Protein AF-A0A9N9EKI3-F1 (afdb_monomer_lite)

Secondary structure (DSSP, 8-state):
--------TT-------HHHHHHHHS---------------PPPPHHHHHHHHHHHHHHHHSPPTT----HHHHHHHHHHHHHHHHHHHHHHHHHHHHHHHT-

Organism: NCBI:txid1117310

Foldseek 3Di:
DDDDDDDDPPPPPDDDDVVNVVVVVPPPPPPPPPPPVPPPPPDDDLVVVLVVLVVVLVCQVPPPPPDDDDPVVSVVSVVVNVVSVVVVVVVVVVVVVVVVVVD

Sequence (103 aa):
AQEFAIIDDNIILETLTDEDIIQSVQPTQNNNEKNEEIVSIQPISSMIALLALNNILSFLINPPDRFAVELKNLMEICSLRSQVMLHNFNSKKQKLILDYIAV

Structure (mmCIF, N/CA/C/O backbone):
data_AF-A0A9N9EKI3-F1
#
_entry.id   AF-A0A9N9EKI3-F1
#
loop_
_atom_site.group_PDB
_atom_site.id
_atom_site.type_symbol
_atom_site.label_atom_id
_atom_site.label_alt_id
_atom_site.label_comp_id
_atom_site.label_asym_id
_atom_site.label_entity_id
_atom_site.label_seq_id
_atom_site.pdbx_PDB_ins_code
_atom_site.Cartn_x
_atom_site.Cartn_y
_atom_site.Cartn_z
_atom_site.occupancy
_atom_site.B_iso_or_equiv
_atom_site.auth_seq_id
_atom_site.auth_comp_id
_atom_site.auth_asym_id
_atom_site.auth_atom_id
_atom_site.pdbx_PDB_model_num
ATOM 1 N N . ALA A 1 1 ? 25.247 2.082 -24.106 1.00 48.06 1 ALA A N 1
ATOM 2 C CA . ALA A 1 1 ? 25.122 3.038 -25.222 1.00 48.06 1 ALA A CA 1
ATOM 3 C C . ALA A 1 1 ? 24.117 4.095 -24.794 1.00 48.06 1 ALA A C 1
ATOM 5 O O . ALA A 1 1 ? 23.118 3.721 -24.195 1.00 48.06 1 ALA A O 1
ATOM 6 N N . GLN A 1 2 ? 24.433 5.375 -24.973 1.00 46.38 2 GLN A N 1
ATOM 7 C CA . GLN A 1 2 ? 23.593 6.494 -24.545 1.00 46.38 2 GLN A CA 1
ATOM 8 C C . GLN A 1 2 ? 22.869 7.017 -25.789 1.00 46.38 2 GLN A C 1
ATOM 10 O O . GLN A 1 2 ? 23.529 7.422 -26.743 1.00 46.38 2 GLN A O 1
ATOM 15 N N . GLU A 1 3 ?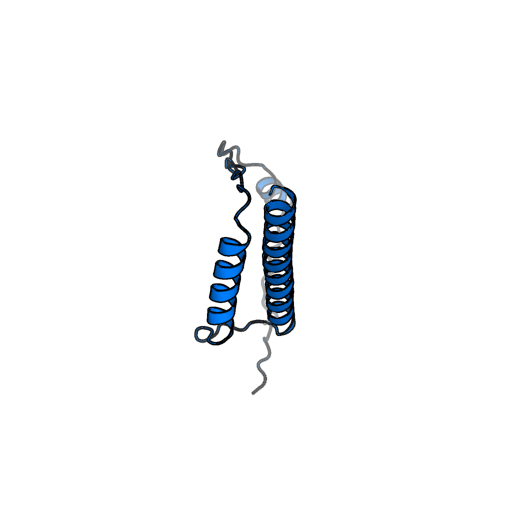 21.542 6.898 -25.822 1.00 46.56 3 GLU A N 1
ATOM 16 C CA . GLU A 1 3 ? 20.717 7.341 -26.950 1.00 46.56 3 GLU A CA 1
ATOM 17 C C . GLU A 1 3 ? 20.438 8.841 -26.825 1.00 46.56 3 GLU A C 1
ATOM 19 O O . GLU A 1 3 ? 19.961 9.310 -25.793 1.00 46.56 3 GLU A O 1
ATOM 24 N N . PHE A 1 4 ? 20.746 9.591 -27.881 1.00 61.72 4 PHE A N 1
ATOM 25 C CA . PHE A 1 4 ? 20.394 11.001 -28.018 1.00 61.72 4 PHE A CA 1
ATOM 26 C C . PHE A 1 4 ? 19.384 11.137 -29.157 1.00 61.72 4 PHE A C 1
ATOM 28 O O . PHE A 1 4 ? 19.577 10.561 -30.228 1.00 61.72 4 PHE A O 1
ATOM 35 N N . ALA A 1 5 ? 18.318 11.906 -28.931 1.00 57.41 5 ALA A N 1
ATOM 36 C CA . ALA A 1 5 ? 17.389 12.287 -29.985 1.00 57.41 5 ALA A CA 1
ATOM 37 C C . ALA A 1 5 ? 18.039 13.380 -30.844 1.00 57.41 5 ALA A C 1
ATOM 39 O O . ALA A 1 5 ? 18.345 14.464 -30.349 1.00 57.41 5 ALA A O 1
ATOM 40 N N . ILE A 1 6 ? 18.280 13.078 -32.119 1.00 58.44 6 ILE A N 1
ATOM 41 C CA . ILE A 1 6 ? 18.745 14.052 -33.108 1.00 58.44 6 ILE A CA 1
ATOM 42 C C . ILE A 1 6 ? 17.494 14.736 -33.658 1.00 58.44 6 ILE A C 1
ATOM 44 O O . ILE A 1 6 ? 16.662 14.084 -34.286 1.00 58.44 6 ILE A O 1
ATOM 48 N N . ILE A 1 7 ? 17.339 16.026 -33.371 1.00 61.62 7 ILE A N 1
ATOM 49 C CA . ILE A 1 7 ? 16.293 16.856 -33.968 1.00 61.62 7 ILE A CA 1
ATOM 50 C C . ILE A 1 7 ? 16.852 17.352 -35.302 1.00 61.62 7 ILE A C 1
ATOM 52 O O . ILE A 1 7 ? 17.884 18.014 -35.328 1.00 61.62 7 ILE A O 1
ATOM 56 N N . ASP A 1 8 ? 16.215 16.949 -36.397 1.00 61.22 8 ASP A N 1
ATOM 57 C CA . ASP A 1 8 ? 16.525 17.412 -37.749 1.00 61.22 8 ASP A CA 1
ATOM 58 C C . ASP A 1 8 ? 16.008 18.853 -37.901 1.00 61.22 8 ASP A C 1
ATOM 60 O O . ASP A 1 8 ? 14.856 19.131 -37.566 1.00 61.22 8 ASP A O 1
ATOM 64 N N . ASP A 1 9 ? 16.836 19.776 -38.394 1.00 58.19 9 ASP A N 1
ATOM 65 C CA . ASP A 1 9 ? 16.494 21.204 -38.536 1.00 58.19 9 ASP A CA 1
ATOM 66 C C . ASP A 1 9 ? 15.397 21.459 -39.593 1.00 58.19 9 ASP A C 1
ATOM 68 O O . ASP A 1 9 ? 14.936 22.585 -39.775 1.00 58.19 9 ASP A O 1
ATOM 72 N N . ASN A 1 10 ? 14.944 20.408 -40.282 1.00 61.56 10 ASN A N 1
ATOM 73 C CA . ASN A 1 10 ? 13.899 20.454 -41.302 1.00 61.56 10 ASN A CA 1
ATOM 74 C C . ASN A 1 10 ? 12.471 20.287 -40.751 1.00 61.56 10 ASN A C 1
ATOM 76 O O . ASN A 1 10 ? 11.565 19.916 -41.502 1.00 61.56 10 ASN A O 1
ATOM 80 N N . ILE A 1 11 ? 12.230 20.550 -39.461 1.00 60.03 11 ILE A N 1
ATOM 81 C CA . ILE A 1 11 ? 10.859 20.604 -38.937 1.00 60.03 11 ILE A CA 1
ATOM 82 C C . ILE A 1 11 ? 10.154 21.801 -39.581 1.00 60.03 11 ILE A C 1
ATOM 84 O O . ILE A 1 11 ? 10.394 22.956 -39.230 1.00 60.03 11 ILE A O 1
ATOM 88 N N . ILE A 1 12 ? 9.268 21.512 -40.535 1.00 56.81 12 ILE A N 1
ATOM 89 C CA . ILE A 1 12 ? 8.349 22.495 -41.102 1.00 56.81 12 ILE A CA 1
ATOM 90 C C . ILE A 1 12 ? 7.402 22.911 -39.974 1.00 56.81 12 ILE A C 1
ATOM 92 O O . ILE A 1 12 ? 6.464 22.195 -39.629 1.00 56.81 12 ILE A O 1
ATOM 96 N N . LEU A 1 13 ? 7.690 24.054 -39.356 1.00 56.69 13 LEU A N 1
ATOM 97 C CA . LEU A 1 13 ? 6.791 24.711 -38.418 1.00 56.69 13 LEU A CA 1
ATOM 98 C C . LEU A 1 13 ? 5.641 25.314 -39.228 1.00 56.69 13 LEU A C 1
ATOM 100 O O . LEU A 1 13 ? 5.751 26.427 -39.741 1.00 56.69 13 LEU A O 1
ATOM 104 N N . GLU A 1 14 ? 4.553 24.562 -39.383 1.00 64.62 14 GLU A N 1
ATOM 105 C CA . GLU A 1 14 ? 3.301 25.111 -39.898 1.00 64.62 14 GLU A CA 1
ATOM 106 C C . GLU A 1 14 ? 2.826 26.226 -38.959 1.00 64.62 14 GLU A C 1
ATOM 108 O O . GLU A 1 14 ? 2.596 26.024 -37.765 1.00 64.62 14 GLU A O 1
ATOM 113 N N . THR A 1 15 ? 2.729 27.439 -39.496 1.00 62.06 15 THR A N 1
ATOM 114 C CA . THR A 1 15 ? 2.205 28.595 -38.774 1.00 62.06 15 THR A CA 1
ATOM 115 C C . THR A 1 15 ? 0.693 28.463 -38.672 1.00 62.06 15 THR A C 1
ATOM 117 O O . THR A 1 15 ? 0.001 28.603 -39.679 1.00 62.06 15 THR A O 1
ATOM 120 N N . LEU A 1 16 ? 0.190 28.205 -37.465 1.00 67.31 16 LEU A N 1
ATOM 121 C CA . LEU A 1 16 ? -1.242 28.242 -37.174 1.00 67.31 16 LEU A CA 1
ATOM 122 C C . LEU A 1 16 ? -1.751 29.678 -37.332 1.00 67.31 16 LEU A C 1
ATOM 124 O O . LEU A 1 16 ? -1.141 30.615 -36.809 1.00 67.31 16 LEU A O 1
ATOM 128 N N . THR A 1 17 ? -2.849 29.849 -38.060 1.00 71.56 17 THR A N 1
ATOM 129 C CA . THR A 1 17 ? -3.516 31.145 -38.205 1.00 71.56 17 THR A CA 1
ATOM 130 C C . THR A 1 17 ? -4.523 31.360 -37.076 1.00 71.56 17 THR A C 1
ATOM 132 O O . THR A 1 17 ? -4.984 30.407 -36.447 1.00 71.56 17 THR A O 1
ATOM 135 N N . ASP A 1 18 ? -4.897 32.613 -36.810 1.00 70.69 18 ASP A N 1
ATOM 136 C CA . ASP A 1 18 ? -5.869 32.935 -35.753 1.00 70.69 18 ASP A CA 1
ATOM 137 C C . ASP A 1 18 ? -7.225 32.232 -35.971 1.00 70.69 18 ASP A C 1
ATOM 139 O O . ASP A 1 18 ? -7.896 31.868 -35.007 1.00 70.69 18 ASP A O 1
ATOM 143 N N . GLU A 1 19 ? -7.601 31.955 -37.223 1.00 70.19 19 GLU A N 1
ATOM 144 C CA . GLU A 1 19 ? -8.811 31.195 -37.565 1.00 70.19 19 GLU A CA 1
ATOM 145 C C . GLU A 1 19 ? -8.712 29.711 -37.165 1.00 70.19 19 GLU A C 1
ATOM 147 O O . GLU A 1 19 ? -9.695 29.139 -36.685 1.00 70.19 19 GLU A O 1
ATOM 152 N N . ASP A 1 20 ? -7.523 29.100 -37.262 1.00 64.69 20 ASP A N 1
ATOM 153 C CA . ASP A 1 20 ? -7.276 27.725 -36.793 1.00 64.69 20 ASP A CA 1
ATOM 154 C C . ASP A 1 20 ? -7.409 27.639 -35.262 1.00 64.69 20 ASP A C 1
ATOM 156 O O . ASP A 1 20 ? -7.941 26.669 -34.709 1.00 64.69 20 ASP A O 1
ATOM 160 N N . ILE A 1 21 ? -6.987 28.696 -34.559 1.00 67.06 21 ILE A N 1
ATOM 161 C CA . ILE A 1 21 ? -7.136 28.817 -33.105 1.00 67.06 21 ILE A CA 1
ATOM 162 C C . ILE A 1 21 ? -8.616 28.978 -32.744 1.00 67.06 21 ILE A C 1
ATOM 164 O O . ILE A 1 21 ? -9.104 28.287 -31.848 1.00 67.06 21 ILE A O 1
ATOM 168 N N . ILE A 1 22 ? -9.362 29.827 -33.451 1.00 64.75 22 ILE A N 1
ATOM 169 C CA . ILE A 1 22 ? -10.791 30.044 -33.183 1.00 64.75 22 ILE A CA 1
ATOM 170 C C . ILE A 1 22 ? -11.597 28.757 -33.410 1.00 64.75 22 ILE A C 1
ATOM 172 O O . ILE A 1 22 ? -12.464 28.439 -32.591 1.00 64.75 22 ILE A O 1
ATOM 176 N N . GLN A 1 23 ? -11.283 27.968 -34.443 1.00 64.31 23 GLN A N 1
ATOM 177 C CA . GLN A 1 23 ? -11.911 26.657 -34.660 1.00 64.31 23 GLN A CA 1
ATOM 178 C C . GLN A 1 23 ? -11.570 25.635 -33.567 1.00 64.31 23 GLN A C 1
ATOM 180 O O . GLN A 1 23 ? -12.413 24.801 -33.242 1.00 64.31 23 GLN A O 1
ATOM 185 N N . SER A 1 24 ? -10.385 25.720 -32.953 1.00 61.69 24 SER A N 1
ATOM 186 C CA . SER A 1 24 ? -10.027 24.879 -31.799 1.00 61.69 24 SER A CA 1
ATOM 187 C C . SER A 1 24 ? -10.7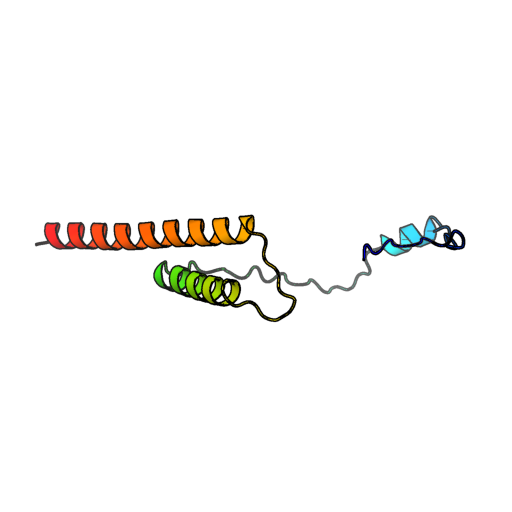66 25.262 -30.507 1.00 61.69 24 SER A C 1
ATOM 189 O O . SER A 1 24 ? -10.927 24.428 -29.614 1.00 61.69 24 SER A O 1
ATOM 191 N N . VAL A 1 25 ? -11.223 26.516 -30.406 1.00 59.19 25 VAL A N 1
ATOM 192 C CA . VAL A 1 25 ? -11.892 27.073 -29.218 1.00 59.19 25 VAL A CA 1
ATOM 193 C C . VAL A 1 25 ? -13.415 27.071 -29.361 1.00 59.19 25 VAL A C 1
ATOM 195 O O . VAL A 1 25 ? -14.114 27.149 -28.349 1.00 59.19 25 VAL A O 1
ATOM 198 N N . GLN A 1 26 ? -13.965 26.943 -30.576 1.00 55.50 26 GLN A N 1
ATOM 199 C CA . GLN A 1 26 ? -15.402 26.744 -30.721 1.00 55.50 26 GLN A CA 1
ATOM 200 C C . GLN A 1 26 ? -15.787 25.405 -30.085 1.00 55.50 26 GLN A C 1
ATOM 202 O O . GLN A 1 26 ? -15.348 24.352 -30.552 1.00 55.50 26 GLN A O 1
ATOM 207 N N . PRO A 1 27 ? -16.630 25.403 -29.037 1.00 50.66 27 PRO A N 1
ATOM 208 C CA . PRO A 1 27 ? -17.188 24.162 -28.561 1.00 50.66 27 PRO A CA 1
ATOM 209 C C . PRO A 1 27 ? -18.075 23.665 -29.695 1.00 50.66 27 PRO A C 1
ATOM 211 O O . PRO A 1 27 ? -19.139 24.229 -29.954 1.00 50.66 27 PRO A O 1
ATOM 214 N N . THR A 1 28 ? -17.653 22.607 -30.389 1.00 51.97 28 THR A N 1
ATOM 215 C CA . THR A 1 28 ? -18.614 21.743 -31.066 1.00 51.97 28 THR A CA 1
ATOM 216 C C . THR A 1 28 ? -19.703 21.481 -30.041 1.00 51.97 28 THR A C 1
ATOM 218 O O . THR A 1 28 ? -19.441 20.827 -29.030 1.00 51.97 28 THR A O 1
ATOM 221 N N . GLN A 1 29 ? -20.897 22.026 -30.276 1.00 49.84 29 GLN A N 1
ATOM 222 C CA . GLN A 1 29 ? -22.122 21.637 -29.591 1.00 49.84 29 GLN A CA 1
ATOM 223 C C . GLN A 1 29 ? -22.442 20.189 -29.981 1.00 49.84 29 GLN A C 1
ATOM 225 O O . GLN A 1 29 ? -23.447 19.884 -30.610 1.00 49.84 29 GLN A O 1
ATOM 230 N N . ASN A 1 30 ? -21.556 19.272 -29.617 1.00 44.09 30 ASN A N 1
ATOM 231 C CA . ASN A 1 30 ? -21.950 17.933 -29.284 1.00 44.09 30 ASN A CA 1
ATOM 232 C C . ASN A 1 30 ? -22.477 18.050 -27.863 1.00 44.09 30 ASN A C 1
ATOM 234 O O . ASN A 1 30 ? -21.708 18.077 -26.904 1.00 44.09 30 ASN A O 1
ATOM 238 N N . ASN A 1 31 ? -23.802 18.113 -27.759 1.00 46.62 31 ASN A N 1
ATOM 239 C CA . ASN A 1 31 ? -24.574 17.786 -26.564 1.00 46.62 31 ASN A CA 1
ATOM 240 C C . ASN A 1 31 ? -24.353 16.313 -26.167 1.00 46.62 31 ASN A C 1
ATOM 242 O O . ASN A 1 31 ? -25.295 15.549 -26.005 1.00 46.62 31 ASN A O 1
ATOM 246 N N . ASN A 1 32 ? -23.099 15.903 -26.030 1.00 45.94 32 ASN A N 1
ATOM 247 C CA . ASN A 1 32 ? -22.729 14.833 -25.141 1.00 45.94 32 ASN A CA 1
ATOM 248 C C . ASN A 1 32 ? -22.237 15.550 -23.899 1.00 45.94 32 ASN A C 1
ATOM 250 O O . ASN A 1 32 ? -21.034 15.722 -23.696 1.00 45.94 32 ASN A O 1
ATOM 254 N N . GLU A 1 33 ? -23.200 15.967 -23.077 1.00 47.28 33 GLU A N 1
ATOM 255 C CA . GLU A 1 33 ? -23.040 15.862 -21.637 1.00 47.28 33 GLU A CA 1
ATOM 256 C C . GLU A 1 33 ? -22.455 14.466 -21.399 1.00 47.28 33 GLU A C 1
ATOM 258 O O . GLU A 1 33 ? -23.159 13.457 -21.346 1.00 47.28 33 GLU A O 1
ATOM 263 N N . LYS A 1 34 ? -21.121 14.378 -21.349 1.00 48.72 34 LYS A N 1
ATOM 264 C CA . LYS A 1 34 ? -20.479 13.328 -20.591 1.00 48.72 34 LYS A CA 1
ATOM 265 C C . LYS A 1 34 ? -20.982 13.620 -19.196 1.00 48.72 34 LYS A C 1
ATOM 267 O O . LYS A 1 34 ? -20.444 14.483 -18.512 1.00 48.72 34 LYS A O 1
ATOM 272 N N . ASN A 1 35 ? -22.087 12.968 -18.849 1.00 47.44 35 ASN A N 1
ATOM 273 C CA . ASN A 1 35 ? -22.399 12.618 -17.490 1.00 47.44 35 ASN A CA 1
ATOM 274 C C . ASN A 1 35 ? -21.105 12.004 -16.968 1.00 47.44 35 ASN A C 1
ATOM 276 O O . ASN A 1 35 ? -20.842 10.816 -17.150 1.00 47.44 35 ASN A O 1
ATOM 280 N N . GLU A 1 36 ? -20.241 12.838 -16.395 1.00 55.59 36 GLU A N 1
ATOM 281 C CA . GLU A 1 36 ? -19.392 12.412 -15.312 1.00 55.59 36 GLU A CA 1
ATOM 282 C C . GLU A 1 36 ? -20.405 11.959 -14.274 1.00 55.59 36 GLU A C 1
ATOM 284 O O . GLU A 1 36 ? -20.906 12.752 -13.479 1.00 55.59 36 GLU A O 1
ATOM 289 N N . GLU A 1 37 ? -20.844 10.701 -14.401 1.00 56.00 37 GLU A N 1
ATOM 290 C CA . GLU A 1 37 ? -21.538 10.013 -13.341 1.00 56.00 37 GLU A CA 1
ATOM 291 C C . GLU A 1 37 ? -20.647 10.262 -12.139 1.00 56.00 37 GLU A C 1
ATOM 293 O O . GLU A 1 37 ? -19.520 9.767 -12.075 1.00 56.00 37 GLU A O 1
ATOM 298 N N . ILE A 1 38 ? -21.103 11.136 -11.243 1.00 54.31 38 ILE A N 1
ATOM 299 C CA . ILE A 1 38 ? -20.487 11.328 -9.947 1.00 54.31 38 ILE A CA 1
ATOM 300 C C . ILE A 1 38 ? -20.698 9.976 -9.288 1.00 54.31 38 ILE A C 1
ATOM 302 O O . ILE A 1 38 ? -21.741 9.720 -8.685 1.00 54.31 38 ILE A O 1
ATOM 306 N N . VAL A 1 39 ? -19.759 9.057 -9.524 1.00 61.84 39 VAL A N 1
ATOM 307 C CA . VAL A 1 39 ? -19.805 7.717 -8.974 1.00 61.84 39 VAL A CA 1
ATOM 308 C C . VAL A 1 39 ? -19.834 7.958 -7.484 1.00 61.84 39 VAL A C 1
ATOM 310 O O . VAL A 1 39 ? -18.888 8.498 -6.912 1.00 61.84 39 VAL A O 1
ATOM 313 N N . SER A 1 40 ? -20.964 7.646 -6.859 1.00 57.91 40 SER A N 1
ATOM 314 C CA . SER A 1 40 ? -21.077 7.672 -5.413 1.00 57.91 40 SER A CA 1
ATOM 315 C C . SER A 1 40 ? -20.107 6.614 -4.902 1.00 57.91 40 SER A C 1
ATOM 317 O O . SER A 1 40 ? -20.420 5.423 -4.879 1.00 57.91 40 SER A O 1
ATOM 319 N N . ILE A 1 41 ? -18.878 7.031 -4.588 1.00 71.56 41 ILE A N 1
ATOM 320 C CA . ILE A 1 41 ? -17.864 6.141 -4.038 1.00 71.56 41 ILE A CA 1
ATOM 321 C C . ILE A 1 41 ? -18.324 5.848 -2.618 1.00 71.56 41 ILE A C 1
ATOM 323 O O . ILE A 1 41 ? -18.090 6.624 -1.690 1.00 71.56 41 ILE A O 1
ATOM 327 N N . GLN A 1 42 ? -19.043 4.741 -2.457 1.00 80.06 42 GLN A N 1
ATOM 328 C CA . GLN A 1 42 ? -19.403 4.282 -1.130 1.00 80.06 42 GLN A CA 1
ATOM 329 C C . GLN A 1 42 ? -18.121 3.991 -0.340 1.00 80.06 42 GLN A C 1
ATOM 331 O O . GLN A 1 42 ? -17.188 3.387 -0.884 1.00 80.06 42 GLN A O 1
ATOM 336 N N . PRO A 1 43 ? -18.051 4.398 0.940 1.00 84.56 43 PRO A N 1
ATOM 337 C CA . PRO A 1 43 ? -16.918 4.064 1.786 1.00 84.56 43 PRO A CA 1
ATOM 338 C C . PRO A 1 43 ? -16.719 2.547 1.835 1.00 84.56 43 PRO A C 1
ATOM 340 O O . PRO A 1 43 ? -17.634 1.796 2.175 1.00 84.56 43 PRO A O 1
ATOM 343 N N . ILE A 1 44 ? -15.513 2.088 1.510 1.00 86.94 44 ILE A N 1
ATOM 344 C CA . ILE A 1 44 ? -15.156 0.673 1.618 1.00 86.94 44 ILE A CA 1
ATOM 345 C C . ILE A 1 44 ? -14.707 0.340 3.040 1.00 86.94 44 ILE A C 1
ATOM 347 O O . ILE A 1 44 ? -14.169 1.179 3.763 1.00 86.94 44 ILE A O 1
ATOM 351 N N . SER A 1 45 ? -14.893 -0.916 3.448 1.00 89.50 45 SER A N 1
ATOM 352 C CA . SER A 1 45 ? -14.396 -1.364 4.748 1.00 89.50 45 SER A CA 1
ATOM 353 C C . SER A 1 45 ? -12.863 -1.359 4.786 1.00 89.50 45 SER A C 1
ATOM 355 O O . SER A 1 45 ? -12.192 -1.613 3.783 1.00 89.50 45 SER A O 1
ATOM 357 N N . SER A 1 46 ? -12.294 -1.148 5.975 1.00 89.38 46 SER A N 1
ATOM 358 C CA . SER A 1 46 ? -10.840 -1.203 6.192 1.00 89.38 46 SER A CA 1
ATOM 359 C C . SER A 1 46 ? -10.232 -2.557 5.805 1.00 89.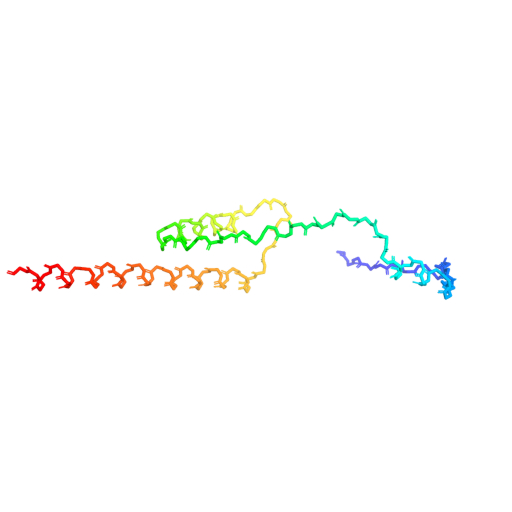38 46 SER A C 1
ATOM 361 O O . SER A 1 46 ? -9.080 -2.622 5.384 1.00 89.38 46 SER A O 1
ATOM 363 N N . MET A 1 47 ? -11.009 -3.641 5.903 1.00 89.19 47 MET A N 1
ATOM 364 C CA . MET A 1 47 ? -10.597 -4.980 5.481 1.00 89.19 47 MET A CA 1
ATOM 365 C C . MET A 1 47 ? -10.467 -5.075 3.955 1.00 89.19 47 MET A C 1
ATOM 367 O O . MET A 1 47 ? -9.475 -5.607 3.460 1.00 89.19 47 MET A O 1
ATOM 371 N N . ILE A 1 48 ? -11.440 -4.528 3.218 1.00 92.50 48 ILE A N 1
ATOM 372 C CA . ILE A 1 48 ? -11.418 -4.494 1.748 1.00 92.50 48 ILE A CA 1
ATOM 373 C C . ILE A 1 48 ? -10.277 -3.596 1.262 1.00 92.50 48 ILE A C 1
ATOM 375 O O . ILE A 1 48 ? -9.515 -4.000 0.386 1.00 92.50 48 ILE A O 1
ATOM 379 N N . ALA A 1 49 ? -10.103 -2.423 1.876 1.00 92.81 49 ALA A N 1
ATOM 380 C CA . ALA A 1 49 ? -8.996 -1.522 1.564 1.00 92.81 49 ALA A CA 1
ATOM 381 C C . ALA A 1 49 ? -7.629 -2.200 1.769 1.00 92.81 49 ALA A C 1
ATOM 383 O O . ALA A 1 49 ? -6.748 -2.107 0.915 1.00 92.81 49 ALA A O 1
ATOM 384 N N . LEU A 1 50 ? -7.460 -2.938 2.872 1.00 94.12 50 LEU A N 1
ATOM 385 C CA . LEU A 1 50 ? -6.223 -3.664 3.156 1.00 94.12 50 LEU A CA 1
ATOM 386 C C . LEU A 1 50 ? -5.959 -4.784 2.139 1.00 94.12 50 LEU A C 1
ATOM 388 O O . LEU A 1 50 ? -4.821 -4.954 1.702 1.00 94.12 50 LEU A O 1
ATOM 392 N N . LEU A 1 51 ? -6.998 -5.525 1.742 1.00 95.19 51 LEU A N 1
ATOM 393 C CA . LEU A 1 51 ? -6.891 -6.561 0.714 1.00 95.19 51 LEU A CA 1
ATOM 394 C C . LEU A 1 51 ? -6.455 -5.968 -0.633 1.00 95.19 51 LEU A C 1
ATOM 396 O O . LEU A 1 51 ? -5.535 -6.489 -1.261 1.00 95.19 51 LEU A O 1
ATOM 400 N N . ALA A 1 52 ? -7.062 -4.852 -1.041 1.00 95.19 52 ALA A N 1
ATOM 401 C CA . ALA A 1 52 ? -6.703 -4.160 -2.275 1.00 95.19 52 ALA A CA 1
ATOM 402 C C . ALA A 1 52 ? -5.237 -3.694 -2.263 1.00 95.19 52 ALA A C 1
ATOM 404 O O . ALA A 1 52 ? -4.502 -3.944 -3.217 1.00 95.19 52 ALA A O 1
ATOM 405 N N . LEU A 1 53 ? -4.778 -3.098 -1.156 1.00 95.88 53 LEU A N 1
ATOM 406 C CA . LEU A 1 53 ? -3.382 -2.673 -1.002 1.00 95.88 53 LEU A CA 1
ATOM 407 C C . LEU A 1 53 ? -2.401 -3.850 -1.052 1.00 95.88 53 LEU A C 1
ATOM 409 O O . LEU A 1 53 ? -1.331 -3.727 -1.644 1.00 95.88 53 LEU A O 1
ATOM 413 N N . ASN A 1 54 ? -2.757 -5.000 -0.475 1.00 94.94 54 ASN A N 1
ATOM 414 C CA . ASN A 1 54 ? -1.929 -6.204 -0.562 1.00 94.94 54 ASN A CA 1
ATOM 415 C C . ASN A 1 54 ? -1.813 -6.721 -2.000 1.00 94.94 54 ASN A C 1
ATOM 417 O O . ASN A 1 54 ? -0.719 -7.097 -2.416 1.00 94.94 54 ASN A O 1
ATOM 421 N N . ASN A 1 55 ? -2.904 -6.690 -2.769 1.00 95.62 55 ASN A N 1
ATOM 422 C CA . ASN A 1 55 ? -2.885 -7.092 -4.176 1.00 95.62 55 ASN A CA 1
ATOM 423 C C . ASN A 1 55 ? -2.003 -6.158 -5.013 1.00 95.62 55 ASN A C 1
ATOM 425 O O . ASN A 1 55 ? -1.181 -6.633 -5.795 1.00 95.62 55 ASN A O 1
ATOM 429 N N . ILE A 1 56 ? -2.119 -4.842 -4.801 1.00 94.50 56 ILE A N 1
ATOM 430 C CA . ILE A 1 56 ? -1.268 -3.848 -5.469 1.00 94.50 56 ILE A CA 1
ATOM 431 C C . ILE A 1 56 ? 0.202 -4.099 -5.127 1.00 94.50 56 ILE A C 1
ATOM 433 O O . ILE A 1 56 ? 1.033 -4.189 -6.023 1.00 94.50 56 ILE A O 1
ATOM 437 N N . LEU A 1 57 ? 0.539 -4.274 -3.848 1.00 93.88 57 LEU A N 1
ATOM 438 C CA . LEU A 1 57 ? 1.921 -4.549 -3.449 1.00 93.88 57 LEU A CA 1
ATOM 439 C C . LEU A 1 57 ? 2.449 -5.856 -4.042 1.00 93.88 57 LEU A C 1
ATOM 441 O O . LEU A 1 57 ? 3.591 -5.891 -4.484 1.00 93.88 57 LEU A O 1
ATOM 445 N N . SER A 1 58 ? 1.632 -6.909 -4.099 1.00 92.38 58 SER A N 1
ATOM 446 C CA . SER A 1 58 ? 2.022 -8.170 -4.739 1.00 92.38 58 SER A CA 1
ATOM 447 C C . SER A 1 58 ? 2.352 -7.980 -6.219 1.00 92.38 58 SER A C 1
ATOM 449 O O . SER A 1 58 ? 3.317 -8.566 -6.705 1.00 92.38 58 SER A O 1
ATOM 451 N N . PHE A 1 59 ? 1.571 -7.157 -6.923 1.00 93.19 59 PHE A N 1
ATOM 452 C CA . PHE A 1 59 ? 1.845 -6.790 -8.309 1.00 93.19 59 PHE A CA 1
ATOM 453 C C . PHE A 1 59 ? 3.145 -5.982 -8.432 1.00 93.19 59 PHE A C 1
ATOM 455 O O . PHE A 1 59 ? 3.952 -6.255 -9.309 1.00 93.19 59 PHE A O 1
ATOM 462 N N . LEU A 1 60 ? 3.391 -5.029 -7.529 1.00 90.06 60 LEU A N 1
ATOM 463 C CA . LEU A 1 60 ? 4.592 -4.186 -7.566 1.00 90.06 60 LEU A CA 1
ATOM 464 C C . LEU A 1 60 ? 5.883 -4.914 -7.168 1.00 90.06 60 LEU A C 1
ATOM 466 O O . LEU A 1 60 ? 6.961 -4.483 -7.564 1.00 90.06 60 LEU A O 1
ATOM 470 N N . ILE A 1 61 ? 5.790 -5.988 -6.381 1.00 86.94 61 ILE A N 1
ATOM 471 C CA . ILE A 1 61 ? 6.941 -6.831 -6.019 1.00 86.94 61 ILE A CA 1
ATOM 472 C C . ILE A 1 61 ? 7.406 -7.658 -7.221 1.00 86.94 61 ILE A C 1
ATOM 474 O O . ILE A 1 61 ? 8.606 -7.841 -7.402 1.00 86.94 61 ILE A O 1
ATOM 478 N N . ASN A 1 62 ? 6.464 -8.130 -8.041 1.00 87.38 62 ASN A N 1
ATOM 479 C CA . ASN A 1 62 ? 6.734 -8.899 -9.254 1.00 87.38 62 ASN A CA 1
ATOM 480 C C . ASN A 1 62 ? 6.011 -8.259 -10.447 1.00 87.38 62 ASN A C 1
ATOM 482 O O . ASN A 1 62 ? 5.014 -8.809 -10.930 1.00 87.38 62 ASN A O 1
ATOM 486 N N . PRO A 1 63 ? 6.465 -7.078 -10.893 1.00 88.75 63 PRO A N 1
ATOM 487 C CA . PRO A 1 63 ? 5.792 -6.364 -11.958 1.00 88.75 63 PRO A CA 1
ATOM 488 C C . PRO A 1 63 ? 6.001 -7.074 -13.307 1.00 88.75 63 PRO A C 1
ATOM 490 O O . PRO A 1 63 ? 7.037 -7.711 -13.513 1.00 88.75 63 PRO A O 1
ATOM 493 N N . PRO A 1 64 ? 5.044 -6.966 -14.246 1.00 90.69 64 PRO A N 1
ATOM 494 C CA . PRO A 1 64 ? 5.228 -7.416 -15.621 1.00 90.69 64 PRO A CA 1
ATOM 495 C C . PRO A 1 64 ? 6.442 -6.756 -16.280 1.00 90.69 64 PRO A C 1
ATOM 497 O O . PRO A 1 64 ? 6.836 -5.645 -15.912 1.00 90.69 64 PRO A O 1
ATOM 500 N N . ASP A 1 65 ? 6.983 -7.399 -17.315 1.00 88.25 65 ASP A N 1
ATOM 501 C CA . ASP A 1 65 ? 8.084 -6.835 -18.092 1.00 88.25 65 ASP A CA 1
ATOM 502 C C . ASP A 1 65 ? 7.757 -5.408 -18.556 1.00 88.25 65 ASP A C 1
ATOM 504 O O . ASP A 1 65 ? 6.678 -5.137 -19.088 1.00 88.25 65 ASP A O 1
ATOM 508 N N . ARG A 1 66 ? 8.726 -4.497 -18.383 1.00 87.25 66 ARG A N 1
ATOM 509 C CA . ARG A 1 66 ? 8.638 -3.055 -18.702 1.00 87.25 66 ARG A CA 1
ATOM 510 C C . ARG A 1 66 ? 7.752 -2.220 -17.770 1.00 87.25 66 ARG A C 1
ATOM 512 O O . ARG A 1 66 ? 7.630 -1.019 -18.000 1.00 87.25 66 ARG A O 1
ATOM 519 N N . PHE A 1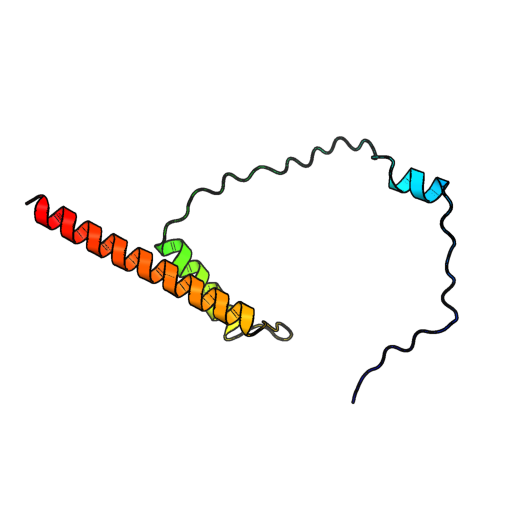 67 ? 7.187 -2.795 -16.708 1.00 89.62 67 PHE A N 1
ATOM 520 C CA . PHE A 1 67 ? 6.535 -2.016 -15.660 1.00 89.62 67 PHE A CA 1
ATOM 521 C C . PHE A 1 67 ? 7.550 -1.654 -14.567 1.00 89.62 67 PHE A C 1
ATOM 523 O O . PHE A 1 67 ? 7.983 -2.499 -13.786 1.00 89.62 67 PHE A O 1
ATOM 530 N N . ALA A 1 68 ? 7.938 -0.381 -14.520 1.00 87.19 68 ALA A N 1
ATOM 531 C CA . ALA A 1 68 ? 8.800 0.166 -13.479 1.00 87.19 68 ALA A CA 1
ATOM 532 C C . ALA A 1 68 ? 7.973 1.040 -12.533 1.00 87.19 68 ALA A C 1
ATOM 534 O O . ALA A 1 68 ? 7.171 1.861 -12.976 1.00 87.19 68 ALA A O 1
ATOM 535 N N . VAL A 1 69 ? 8.189 0.881 -11.229 1.00 88.19 69 VAL A N 1
ATOM 536 C CA . VAL A 1 69 ? 7.601 1.751 -10.209 1.00 88.19 69 VAL A CA 1
ATOM 537 C C . VAL A 1 69 ? 8.708 2.516 -9.504 1.00 88.19 69 VAL A C 1
ATOM 539 O O . VAL A 1 69 ? 9.752 1.955 -9.167 1.00 88.19 69 VAL A O 1
ATOM 542 N N . GLU A 1 70 ? 8.491 3.805 -9.266 1.00 93.00 70 GLU A N 1
ATOM 543 C CA . GLU A 1 70 ? 9.415 4.587 -8.454 1.00 93.00 70 GLU A CA 1
ATOM 544 C C . GLU A 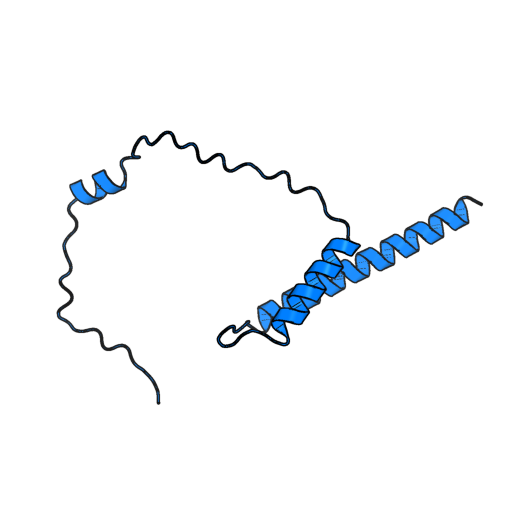1 70 ? 9.415 4.085 -7.007 1.00 93.00 70 GLU A C 1
ATOM 546 O O . GLU A 1 70 ? 8.362 3.807 -6.423 1.00 93.00 70 GLU A O 1
ATOM 551 N N . LEU A 1 71 ? 10.599 4.044 -6.390 1.00 89.25 71 LEU A N 1
ATOM 552 C CA . LEU A 1 71 ? 10.750 3.657 -4.985 1.00 89.25 71 LEU A CA 1
ATOM 553 C C . LEU A 1 71 ? 9.877 4.515 -4.058 1.00 89.25 71 LEU A C 1
ATOM 555 O O . LEU A 1 71 ? 9.306 4.002 -3.097 1.00 89.25 71 LEU A O 1
ATOM 559 N N . LYS A 1 72 ? 9.739 5.811 -4.364 1.00 93.88 72 LYS A N 1
ATOM 560 C CA . LYS A 1 72 ? 8.879 6.735 -3.618 1.00 93.88 72 LYS A CA 1
ATOM 561 C C . LYS A 1 72 ? 7.426 6.252 -3.592 1.00 93.88 72 LYS A C 1
ATOM 563 O O . LYS A 1 72 ? 6.856 6.123 -2.512 1.00 93.88 72 LYS A O 1
ATOM 568 N N . ASN A 1 73 ? 6.873 5.898 -4.749 1.00 91.75 73 ASN A N 1
ATOM 569 C CA . ASN A 1 73 ? 5.494 5.420 -4.869 1.00 91.75 73 ASN A CA 1
ATOM 570 C C . ASN A 1 73 ? 5.297 4.102 -4.104 1.00 91.75 73 ASN A C 1
ATOM 572 O O . ASN A 1 73 ? 4.295 3.919 -3.413 1.00 91.75 73 ASN A O 1
ATOM 576 N N . LEU A 1 74 ? 6.283 3.199 -4.154 1.00 92.00 74 LEU A N 1
ATOM 577 C CA . LEU A 1 74 ? 6.248 1.958 -3.376 1.00 92.00 74 LEU A CA 1
ATOM 578 C C . LEU A 1 74 ? 6.233 2.228 -1.860 1.00 92.00 74 LEU A C 1
ATOM 580 O O . LEU A 1 74 ? 5.462 1.607 -1.124 1.00 92.00 74 LEU A O 1
ATOM 584 N N . MET A 1 75 ? 7.057 3.169 -1.387 1.00 94.00 75 MET A N 1
ATOM 585 C CA . MET A 1 75 ? 7.078 3.569 0.024 1.00 94.00 75 MET A CA 1
ATOM 586 C C . MET A 1 75 ? 5.750 4.193 0.463 1.00 94.00 75 MET A C 1
ATOM 588 O O . MET A 1 75 ? 5.264 3.879 1.551 1.00 94.00 75 MET A O 1
ATOM 592 N N . GLU A 1 76 ? 5.139 5.027 -0.377 1.00 95.12 76 GLU A N 1
ATOM 593 C CA . GLU A 1 76 ? 3.836 5.639 -0.097 1.00 95.12 76 GLU A CA 1
ATOM 594 C C . GLU A 1 76 ? 2.733 4.581 0.048 1.00 95.12 76 GLU A C 1
ATOM 596 O O . GLU A 1 76 ? 1.982 4.608 1.027 1.00 95.12 76 GLU A O 1
ATOM 601 N N . ILE A 1 77 ? 2.691 3.578 -0.835 1.00 94.69 77 ILE A N 1
ATOM 602 C CA . ILE A 1 77 ? 1.720 2.473 -0.749 1.00 94.69 77 ILE A CA 1
ATOM 603 C C . ILE A 1 77 ? 1.949 1.630 0.516 1.00 94.69 77 ILE A C 1
ATOM 605 O O . ILE A 1 77 ? 0.995 1.278 1.217 1.00 94.69 77 ILE A O 1
ATOM 609 N N . CYS A 1 78 ? 3.205 1.334 0.860 1.00 94.25 78 CYS A N 1
ATOM 610 C CA . CYS A 1 78 ? 3.549 0.632 2.101 1.00 94.25 78 CYS A CA 1
ATOM 611 C C . CYS A 1 78 ? 3.137 1.420 3.357 1.00 94.25 78 CYS A C 1
ATOM 613 O O . CYS A 1 78 ? 2.622 0.835 4.321 1.00 94.25 78 CYS A O 1
ATOM 615 N N . SER A 1 79 ? 3.333 2.741 3.349 1.00 96.31 79 SER A N 1
ATOM 616 C CA . SER A 1 79 ? 2.898 3.637 4.426 1.00 96.31 79 SER A CA 1
ATOM 617 C C . SER A 1 79 ? 1.377 3.620 4.568 1.00 96.31 79 SER A C 1
ATOM 619 O O . SER A 1 79 ? 0.858 3.383 5.662 1.00 96.31 79 SER A O 1
ATOM 621 N N . LEU A 1 80 ? 0.657 3.748 3.451 1.00 95.56 80 LEU A N 1
ATOM 622 C CA . LEU A 1 80 ? -0.802 3.705 3.425 1.00 95.56 80 LEU A CA 1
AT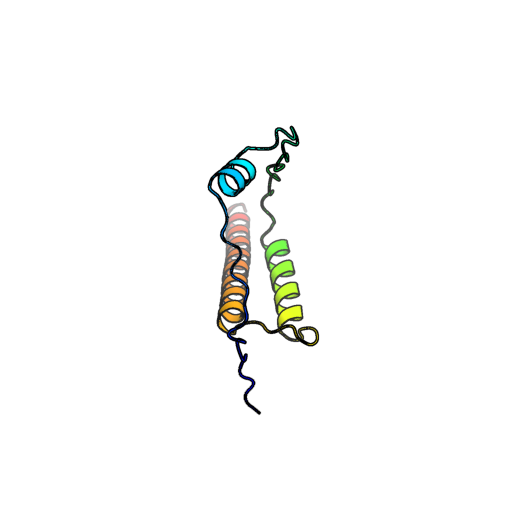OM 623 C C . LEU A 1 80 ? -1.343 2.372 3.962 1.00 95.56 80 LEU A C 1
ATOM 625 O O . LEU A 1 80 ? -2.230 2.363 4.818 1.00 95.56 80 LEU A O 1
ATOM 629 N N . ARG A 1 81 ? -0.755 1.240 3.549 1.00 95.75 81 ARG A N 1
ATOM 630 C CA . ARG A 1 81 ? -1.095 -0.088 4.092 1.00 95.75 81 ARG A CA 1
ATOM 631 C C . ARG A 1 81 ? -0.950 -0.130 5.609 1.00 95.75 81 ARG A C 1
ATOM 633 O O . ARG A 1 81 ? -1.829 -0.647 6.297 1.00 95.75 81 ARG A O 1
ATOM 640 N N . SER A 1 82 ? 0.148 0.414 6.126 1.00 94.25 82 SER A N 1
ATOM 641 C CA . SER A 1 82 ? 0.442 0.416 7.561 1.00 94.25 82 SER A CA 1
ATOM 642 C C . SER A 1 82 ? -0.589 1.234 8.344 1.00 94.25 82 SER A C 1
ATOM 644 O O . SER A 1 82 ? -1.060 0.788 9.390 1.00 94.25 82 SER A O 1
ATOM 646 N N . GLN A 1 83 ? -1.016 2.379 7.806 1.00 93.94 83 GLN A N 1
ATOM 647 C CA . GLN A 1 83 ? -2.063 3.212 8.408 1.00 93.94 83 GLN A CA 1
ATOM 648 C C . GLN A 1 83 ? -3.425 2.503 8.433 1.00 93.94 83 GLN A C 1
ATOM 650 O O . GLN A 1 83 ? -4.086 2.470 9.474 1.00 93.94 83 GLN A O 1
ATOM 655 N N . VAL A 1 84 ? -3.824 1.866 7.326 1.00 91.88 84 VAL A N 1
ATOM 656 C CA . VAL A 1 84 ? -5.084 1.101 7.255 1.00 91.88 84 VAL A CA 1
ATOM 657 C C . VAL A 1 84 ? -5.062 -0.089 8.220 1.00 91.88 84 VAL A C 1
ATOM 659 O O . VAL A 1 84 ? -6.052 -0.357 8.907 1.00 91.88 84 VAL A O 1
ATOM 662 N N . MET A 1 85 ? -3.928 -0.787 8.321 1.00 91.69 85 MET A N 1
ATOM 663 C CA . MET A 1 85 ? -3.748 -1.894 9.261 1.00 91.69 85 MET A CA 1
ATOM 664 C C . MET A 1 85 ? -3.862 -1.425 10.717 1.00 91.69 85 MET A C 1
ATOM 666 O O . MET A 1 85 ? -4.572 -2.056 11.504 1.00 91.69 85 MET A O 1
ATOM 670 N N . LEU A 1 86 ? -3.226 -0.302 11.062 1.00 90.94 86 LEU A N 1
ATOM 671 C CA . LEU A 1 86 ? -3.311 0.295 12.395 1.00 90.94 86 LEU A CA 1
ATOM 672 C C . LEU A 1 86 ? -4.751 0.696 12.742 1.00 90.94 86 LEU A C 1
ATOM 674 O O . LEU A 1 86 ? -5.229 0.390 13.834 1.00 90.94 86 LEU A O 1
ATOM 678 N N . HIS A 1 87 ? -5.469 1.314 11.802 1.00 89.31 87 HIS A N 1
ATOM 679 C CA . HIS A 1 87 ? -6.883 1.644 11.978 1.00 89.31 87 HIS A CA 1
ATOM 680 C C . HIS A 1 87 ? -7.734 0.390 12.240 1.00 89.31 87 HIS A C 1
ATOM 682 O O . HIS A 1 87 ? -8.544 0.368 13.166 1.00 89.31 87 HIS A O 1
ATOM 688 N N . ASN A 1 88 ? -7.524 -0.683 11.470 1.00 86.31 88 ASN A N 1
ATOM 689 C CA . ASN A 1 88 ? -8.244 -1.947 11.645 1.00 86.31 88 ASN A CA 1
ATOM 690 C C . ASN A 1 88 ? -7.957 -2.584 13.020 1.00 86.31 88 ASN A C 1
ATOM 692 O O . ASN A 1 88 ? -8.878 -3.026 13.709 1.00 86.31 88 ASN A O 1
ATOM 696 N N . PHE A 1 89 ? -6.697 -2.573 13.463 1.00 85.38 89 PHE A N 1
ATOM 697 C CA . PHE A 1 89 ? -6.321 -3.055 14.793 1.00 85.38 89 PHE A CA 1
ATOM 698 C C . PHE A 1 89 ? -6.983 -2.240 15.913 1.00 85.38 89 PHE A C 1
ATOM 700 O O . PHE A 1 89 ? -7.585 -2.810 16.825 1.00 85.38 89 PHE A O 1
ATOM 707 N N . ASN A 1 90 ? -6.929 -0.911 15.819 1.00 83.88 90 ASN A N 1
ATOM 708 C CA . ASN A 1 90 ? -7.513 -0.019 16.819 1.00 83.88 90 ASN A CA 1
ATOM 709 C C . ASN A 1 90 ? -9.039 -0.136 16.875 1.00 83.88 90 ASN A C 1
ATOM 711 O O . ASN A 1 90 ? -9.597 -0.184 17.967 1.00 83.88 90 ASN A O 1
ATOM 715 N N . SER A 1 91 ? -9.704 -0.262 15.726 1.00 79.75 91 SER A N 1
ATOM 716 C CA . SER A 1 91 ? -11.151 -0.491 15.651 1.00 79.75 91 SER A CA 1
ATOM 717 C C . SER A 1 91 ? -11.556 -1.800 16.340 1.00 79.75 91 SER A C 1
ATOM 719 O O . SER A 1 91 ? -12.485 -1.817 17.148 1.00 79.75 91 SER A O 1
ATOM 721 N N . LYS A 1 92 ? -10.811 -2.891 16.110 1.00 77.31 92 LYS A N 1
ATOM 722 C CA . LYS A 1 92 ? -11.042 -4.169 16.805 1.00 77.31 92 LYS A CA 1
ATOM 723 C C . LYS A 1 92 ? -10.806 -4.060 18.310 1.00 77.31 92 LYS A C 1
ATOM 725 O O . LYS A 1 92 ? -11.601 -4.582 19.085 1.00 77.31 92 LYS A O 1
ATOM 730 N N . LYS A 1 93 ? -9.746 -3.363 18.730 1.00 74.50 93 LYS A N 1
ATOM 731 C CA . LYS A 1 93 ? -9.448 -3.128 20.151 1.00 74.50 93 LYS A CA 1
ATOM 732 C C . LYS A 1 93 ? -10.550 -2.311 20.834 1.00 74.50 93 LYS A C 1
ATOM 734 O O . LYS A 1 93 ? -10.966 -2.665 21.930 1.00 74.50 93 LYS A O 1
ATOM 739 N N . GLN A 1 94 ? -11.040 -1.254 20.187 1.00 70.12 94 GLN A N 1
ATOM 740 C CA . GLN A 1 94 ? -12.155 -0.446 20.691 1.00 70.12 94 GLN A CA 1
ATOM 741 C C . GLN A 1 94 ? -13.433 -1.274 20.825 1.00 70.12 94 GLN A C 1
ATOM 743 O O . GLN A 1 94 ? -14.092 -1.197 21.857 1.00 70.12 94 GLN A O 1
ATOM 748 N N . LYS A 1 95 ? -13.740 -2.113 19.830 1.00 75.31 95 LYS A N 1
ATOM 749 C CA . LYS A 1 95 ? -14.888 -3.022 19.890 1.00 75.31 95 LYS A CA 1
ATOM 750 C C . LYS A 1 95 ? -14.806 -3.968 21.093 1.00 75.31 95 LYS A C 1
ATOM 752 O O . LYS A 1 95 ? -15.759 -4.055 21.851 1.00 75.31 95 LYS A O 1
ATOM 757 N N . LEU A 1 96 ? -13.649 -4.595 21.319 1.00 72.69 96 LEU A N 1
ATOM 758 C CA . LEU A 1 96 ? -13.435 -5.489 22.466 1.00 72.69 96 LEU A CA 1
ATOM 759 C C . LEU A 1 96 ? -13.613 -4.781 23.819 1.00 72.69 96 LEU A C 1
ATOM 761 O O . LEU A 1 96 ? -14.156 -5.369 24.748 1.00 72.69 96 LEU A O 1
ATOM 765 N N . ILE A 1 97 ? -13.162 -3.528 23.937 1.00 69.94 97 ILE A N 1
ATOM 766 C CA . ILE A 1 97 ? -13.338 -2.732 25.162 1.00 69.94 97 ILE A CA 1
ATOM 767 C C . ILE A 1 97 ? -14.821 -2.415 25.395 1.00 69.94 97 ILE A C 1
ATOM 769 O O . ILE A 1 97 ? -15.294 -2.535 26.521 1.00 69.94 97 ILE A O 1
ATOM 773 N N . LEU A 1 98 ? -15.554 -2.033 24.347 1.00 68.25 98 LEU A N 1
ATOM 774 C CA . LEU A 1 98 ? -16.991 -1.758 24.437 1.00 68.25 98 LEU A CA 1
ATOM 775 C C . LEU A 1 98 ? -17.789 -3.014 24.811 1.00 68.25 98 LEU A C 1
ATOM 777 O O . LEU A 1 98 ? -18.650 -2.936 25.682 1.00 68.25 98 LEU A O 1
ATOM 781 N N . ASP A 1 99 ? -17.455 -4.163 24.220 1.00 68.31 99 ASP A N 1
ATOM 782 C CA . ASP A 1 99 ? -18.100 -5.445 24.525 1.00 68.31 99 ASP A CA 1
ATOM 783 C C . ASP A 1 99 ? -17.838 -5.879 25.984 1.00 68.31 99 ASP A C 1
ATOM 785 O O . ASP A 1 99 ? -18.723 -6.438 26.620 1.00 68.31 99 ASP A O 1
ATOM 789 N N . TYR A 1 100 ? -16.654 -5.586 26.541 1.00 66.94 100 TYR A N 1
ATOM 790 C CA . TYR A 1 100 ? -16.318 -5.884 27.943 1.00 66.94 100 TYR A CA 1
ATOM 791 C C . TYR A 1 100 ? -17.057 -4.988 28.950 1.00 66.94 100 TYR A C 1
ATOM 793 O O . TYR A 1 100 ? -17.405 -5.448 30.029 1.00 66.94 100 TYR A O 1
ATOM 801 N N . ILE A 1 101 ? -17.286 -3.713 28.617 1.00 72.31 101 ILE A N 1
ATOM 802 C CA . ILE A 1 101 ? -17.998 -2.762 29.493 1.00 72.31 101 ILE A CA 1
ATOM 803 C C . ILE A 1 101 ? -19.520 -3.004 29.473 1.00 72.31 101 ILE A C 1
ATOM 805 O O . ILE A 1 101 ? -20.219 -2.600 30.398 1.00 72.31 101 ILE A O 1
ATOM 809 N N . ALA A 1 102 ? -20.042 -3.647 28.427 1.00 65.31 102 ALA A N 1
ATOM 810 C CA . ALA A 1 102 ? -21.465 -3.950 28.277 1.00 65.31 102 ALA A CA 1
ATOM 811 C C . ALA A 1 102 ? -21.939 -5.211 29.041 1.00 65.31 102 ALA A C 1
ATOM 813 O O . ALA A 1 102 ? -23.120 -5.554 28.939 1.00 65.31 102 ALA A O 1
ATOM 814 N N . VAL A 1 103 ? -21.045 -5.891 29.773 1.00 55.00 103 VAL A N 1
ATOM 815 C CA . VAL A 1 103 ? -21.308 -7.077 30.617 1.00 55.00 103 VAL A CA 1
ATOM 816 C C . VAL A 1 103 ? -21.300 -6.683 32.088 1.00 55.00 103 VAL A C 1
ATOM 818 O O . VAL A 1 103 ? -22.200 -7.159 32.815 1.00 55.00 103 VAL A O 1
#

Radius of gyration: 26.25 Å; chains: 1; bounding box: 50×42×72 Å

pLDDT: mean 75.25, std 16.74, range [44.09, 96.31]